Protein AF-A0A3D9C8T3-F1 (afdb_monomer_lite)

Radius of gyration: 14.54 Å; chains: 1; bounding box: 35×24×40 Å

Organism: NCBI:txid2258962

pLDDT: mean 85.08, std 8.35, range [42.75, 93.88]

Foldseek 3Di:
DPPQDLVVVLVVVLVVLVVVVVVCVVVVPDDDPLRVLCCNLCVSLVVLVVVLVVDDDDPNSVNSVVVSVVSNVVSVVSSVVVVVD

Structure (mmCIF, N/CA/C/O backbone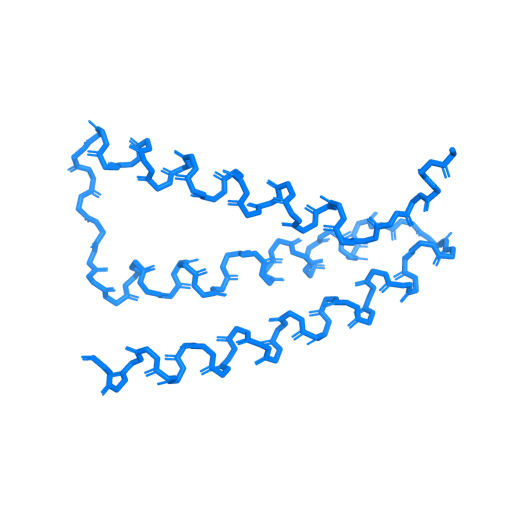):
data_AF-A0A3D9C8T3-F1
#
_entry.id   AF-A0A3D9C8T3-F1
#
loop_
_at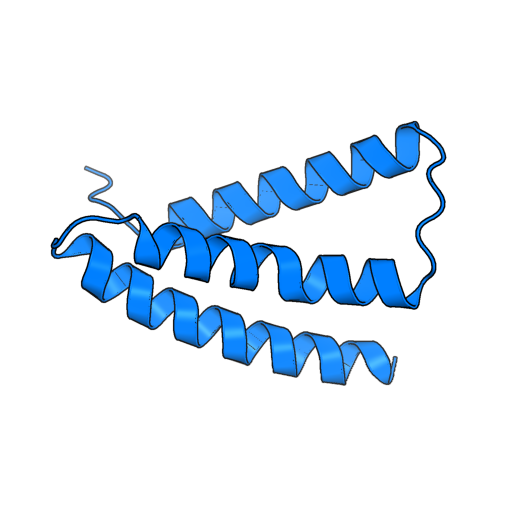om_site.group_PDB
_atom_site.id
_atom_site.type_symbol
_atom_site.label_atom_id
_atom_site.label_alt_id
_atom_site.label_comp_id
_atom_site.label_asym_id
_atom_site.label_entity_id
_atom_site.label_seq_id
_atom_site.pdbx_PDB_ins_code
_atom_site.Cartn_x
_atom_site.Cartn_y
_atom_site.Cartn_z
_atom_site.occupancy
_atom_site.B_iso_or_equiv
_atom_site.auth_seq_id
_atom_site.auth_comp_id
_atom_site.auth_asym_id
_atom_site.auth_atom_id
_atom_site.pdbx_PDB_model_num
ATOM 1 N N . MET A 1 1 ? -6.388 18.027 19.322 1.00 42.75 1 MET A N 1
ATOM 2 C CA . MET A 1 1 ? -6.577 16.600 19.673 1.00 42.75 1 MET A CA 1
ATOM 3 C C . MET A 1 1 ? -6.812 15.812 18.380 1.00 42.75 1 MET A C 1
ATOM 5 O O . MET A 1 1 ? -7.954 15.642 17.972 1.00 42.75 1 MET A O 1
ATOM 9 N N . MET A 1 2 ? -5.749 15.413 17.666 1.00 58.50 2 MET A N 1
ATOM 10 C CA . MET A 1 2 ? -5.865 14.569 16.460 1.00 58.50 2 MET A CA 1
ATOM 11 C C . MET A 1 2 ? -6.233 13.149 16.893 1.00 58.50 2 MET A C 1
ATOM 13 O O . MET A 1 2 ? -5.384 12.301 17.141 1.00 58.50 2 MET A O 1
ATOM 17 N N . LYS A 1 3 ? -7.531 12.927 17.081 1.00 56.56 3 LYS A N 1
ATOM 18 C CA . LYS A 1 3 ? -8.103 11.660 17.525 1.00 56.56 3 LYS A CA 1
ATOM 19 C C . LYS A 1 3 ? -8.085 10.677 16.351 1.00 56.56 3 LYS A C 1
ATOM 21 O O . LYS A 1 3 ? -8.886 10.833 15.438 1.00 56.56 3 LYS A O 1
ATOM 26 N N . ASN A 1 4 ? -7.161 9.714 16.385 1.00 69.50 4 ASN A N 1
ATOM 27 C CA . ASN A 1 4 ? -7.096 8.479 15.588 1.00 69.50 4 ASN A CA 1
ATOM 28 C C . ASN A 1 4 ? -7.784 8.573 14.209 1.00 69.50 4 ASN A C 1
ATOM 30 O O . ASN A 1 4 ? -8.896 8.069 14.034 1.00 69.50 4 ASN A O 1
ATOM 34 N N . ASN A 1 5 ? -7.141 9.242 13.244 1.00 76.88 5 ASN A N 1
ATOM 35 C CA . ASN A 1 5 ? -7.679 9.407 11.893 1.00 76.88 5 ASN A CA 1
ATOM 36 C C . ASN A 1 5 ? -6.976 8.444 10.916 1.00 76.88 5 ASN A C 1
ATOM 38 O O . ASN A 1 5 ? -5.761 8.564 10.748 1.00 76.88 5 ASN A O 1
ATOM 42 N N . PRO A 1 6 ? -7.706 7.524 10.255 1.00 78.38 6 PRO A N 1
ATOM 43 C CA . PRO A 1 6 ? -7.122 6.565 9.313 1.00 78.38 6 PRO A CA 1
ATOM 44 C C . PRO A 1 6 ? -6.409 7.236 8.128 1.00 78.38 6 PRO A C 1
ATOM 46 O O . PRO A 1 6 ? -5.470 6.666 7.576 1.00 78.38 6 PRO A O 1
ATOM 49 N N . PHE A 1 7 ? -6.798 8.468 7.780 1.00 81.81 7 PHE A N 1
ATOM 50 C CA . PHE A 1 7 ? -6.159 9.247 6.723 1.00 81.81 7 PHE A CA 1
ATOM 51 C C . PHE A 1 7 ? -4.687 9.546 7.026 1.00 81.81 7 PHE A C 1
ATOM 53 O O . PHE A 1 7 ? -3.848 9.453 6.138 1.00 81.81 7 PHE A O 1
ATOM 60 N N . LEU A 1 8 ? -4.353 9.853 8.286 1.00 85.50 8 LEU A N 1
ATOM 61 C CA . LEU A 1 8 ? -2.974 10.154 8.678 1.00 85.50 8 LEU A CA 1
ATOM 62 C C . LEU A 1 8 ? -2.068 8.931 8.499 1.00 85.50 8 LEU A C 1
ATOM 64 O O . LEU A 1 8 ? -0.943 9.062 8.028 1.00 85.50 8 LEU A O 1
ATOM 68 N N . THR A 1 9 ? -2.570 7.741 8.842 1.00 85.62 9 THR A N 1
ATOM 69 C CA . THR A 1 9 ? -1.839 6.484 8.651 1.00 85.62 9 THR A CA 1
ATOM 70 C C . THR A 1 9 ? -1.546 6.242 7.180 1.00 85.62 9 THR A C 1
ATOM 72 O O . THR A 1 9 ? -0.411 5.939 6.831 1.00 85.62 9 THR A O 1
ATOM 75 N N . VAL A 1 10 ? -2.533 6.424 6.304 1.00 84.12 10 VAL A N 1
ATOM 76 C CA . VAL A 1 10 ? -2.324 6.218 4.866 1.00 84.12 10 VAL A CA 1
ATOM 77 C C . VAL A 1 10 ? -1.440 7.295 4.247 1.00 84.12 10 VAL A C 1
ATOM 79 O O . VAL A 1 10 ? -0.585 6.971 3.428 1.00 84.12 10 VAL A O 1
ATOM 82 N N . PHE A 1 11 ? -1.568 8.547 4.680 1.00 87.62 11 PHE A N 1
ATOM 83 C CA . PHE A 1 11 ? -0.662 9.617 4.270 1.00 87.62 11 PHE A CA 1
ATOM 84 C C . PHE A 1 11 ? 0.796 9.281 4.614 1.00 87.62 11 PHE A C 1
ATOM 86 O O . PHE A 1 11 ? 1.687 9.423 3.776 1.00 87.62 11 PHE A O 1
ATOM 93 N N . LEU A 1 12 ? 1.035 8.760 5.820 1.00 88.62 12 LEU A N 1
ATOM 94 C CA . LEU A 1 12 ? 2.362 8.319 6.238 1.00 88.62 12 LEU A CA 1
ATOM 95 C C . LEU A 1 12 ? 2.868 7.144 5.385 1.00 88.62 12 LEU A C 1
ATOM 97 O O . LEU A 1 12 ? 4.022 7.155 4.963 1.00 88.62 12 LEU A O 1
ATOM 101 N N . LEU A 1 13 ? 2.008 6.161 5.087 1.00 89.38 13 LEU A N 1
ATOM 102 C CA . LEU A 1 13 ? 2.349 5.035 4.207 1.00 89.38 13 LEU A CA 1
ATOM 103 C C . LEU A 1 13 ? 2.734 5.503 2.799 1.00 89.38 13 LEU A C 1
ATOM 105 O O . LEU A 1 13 ? 3.686 4.976 2.227 1.00 89.38 13 LEU A O 1
ATOM 109 N N . PHE A 1 14 ? 2.051 6.518 2.269 1.00 88.44 14 PHE A N 1
ATOM 110 C CA . PHE A 1 14 ? 2.395 7.117 0.981 1.00 88.44 14 PHE A CA 1
ATOM 111 C C . PHE A 1 14 ? 3.773 7.782 1.014 1.00 88.44 14 PHE A C 1
ATOM 113 O O . PHE A 1 14 ? 4.594 7.553 0.128 1.00 88.44 14 PHE A O 1
ATOM 120 N N . GLY A 1 15 ? 4.071 8.534 2.078 1.00 89.75 15 GLY A N 1
ATOM 121 C CA . G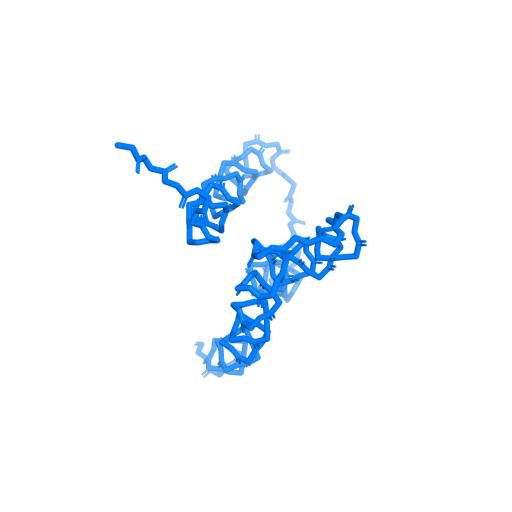LY A 1 15 ? 5.398 9.118 2.282 1.00 89.75 15 GLY A CA 1
ATOM 122 C C . GLY A 1 15 ? 6.509 8.063 2.331 1.00 89.75 15 GLY A C 1
ATOM 123 O O . GLY A 1 15 ? 7.532 8.211 1.665 1.00 89.75 15 GLY A O 1
ATOM 124 N N . ILE A 1 16 ? 6.288 6.965 3.060 1.00 90.56 16 ILE A N 1
ATOM 125 C CA . ILE A 1 16 ? 7.237 5.844 3.135 1.00 90.56 16 ILE A CA 1
ATOM 126 C C . ILE A 1 16 ? 7.423 5.191 1.761 1.00 90.56 16 ILE A C 1
ATOM 128 O O . ILE A 1 16 ? 8.554 4.902 1.380 1.00 90.56 16 ILE A O 1
ATOM 132 N N . GLN A 1 17 ? 6.346 4.989 0.996 1.00 89.50 17 GLN A N 1
ATOM 133 C CA . GLN A 1 17 ? 6.431 4.392 -0.338 1.00 89.50 17 GLN A CA 1
ATOM 134 C C . GLN A 1 17 ? 7.261 5.254 -1.298 1.00 89.50 17 GLN A C 1
ATOM 136 O O . GLN A 1 17 ? 8.112 4.723 -2.008 1.00 89.50 17 GLN A O 1
ATOM 141 N N . VAL A 1 18 ? 7.066 6.576 -1.289 1.00 89.12 18 VAL A N 1
ATOM 142 C CA . VAL A 1 18 ? 7.856 7.509 -2.113 1.00 89.12 18 VAL A CA 1
ATOM 143 C C . VAL A 1 18 ? 9.337 7.464 -1.731 1.00 89.12 18 VAL A C 1
ATOM 145 O O . VAL A 1 18 ? 10.194 7.389 -2.613 1.00 89.12 18 VAL A O 1
ATOM 148 N N . LEU A 1 19 ? 9.647 7.471 -0.430 1.00 90.38 19 LEU A N 1
ATOM 149 C CA . LEU A 1 19 ? 11.026 7.355 0.055 1.00 90.38 19 LEU A CA 1
ATOM 150 C C . LEU A 1 19 ? 11.663 6.025 -0.354 1.00 90.38 19 LEU A C 1
ATOM 152 O O . LEU A 1 19 ? 12.813 6.010 -0.785 1.00 90.38 19 LEU A O 1
ATOM 156 N N . LEU A 1 20 ? 10.917 4.923 -0.265 1.00 88.94 20 LEU A N 1
ATOM 157 C CA . LEU A 1 20 ? 11.391 3.604 -0.671 1.00 88.94 20 LEU A CA 1
ATOM 158 C C . LEU A 1 20 ? 11.677 3.545 -2.174 1.00 88.94 20 LEU A C 1
ATOM 160 O O . LEU A 1 20 ? 12.719 3.032 -2.562 1.00 88.94 20 LEU A O 1
ATOM 164 N N . ILE A 1 21 ? 10.807 4.114 -3.013 1.00 87.75 21 ILE A N 1
ATOM 165 C CA . ILE A 1 21 ? 11.046 4.205 -4.461 1.00 87.75 21 ILE A CA 1
ATOM 166 C C . ILE A 1 21 ? 12.333 4.987 -4.739 1.00 87.75 21 ILE A C 1
ATOM 168 O O . ILE A 1 21 ? 13.172 4.519 -5.498 1.00 87.75 21 ILE A O 1
ATOM 172 N N . LYS A 1 22 ? 12.527 6.139 -4.084 1.00 88.06 22 LYS A N 1
ATOM 173 C CA . LYS A 1 22 ? 13.759 6.933 -4.221 1.00 88.06 22 LYS A CA 1
ATOM 174 C C . LYS A 1 22 ? 15.005 6.193 -3.750 1.00 88.06 22 LYS A C 1
ATOM 176 O O . LYS A 1 22 ? 16.073 6.369 -4.321 1.00 88.06 22 LYS A O 1
ATOM 181 N N . TYR A 1 23 ? 14.872 5.381 -2.711 1.00 87.62 23 TYR A N 1
ATOM 182 C CA . TYR A 1 23 ? 15.971 4.573 -2.210 1.00 87.62 23 TYR A CA 1
ATOM 183 C C . TYR A 1 23 ? 16.328 3.421 -3.159 1.00 87.62 23 TYR A C 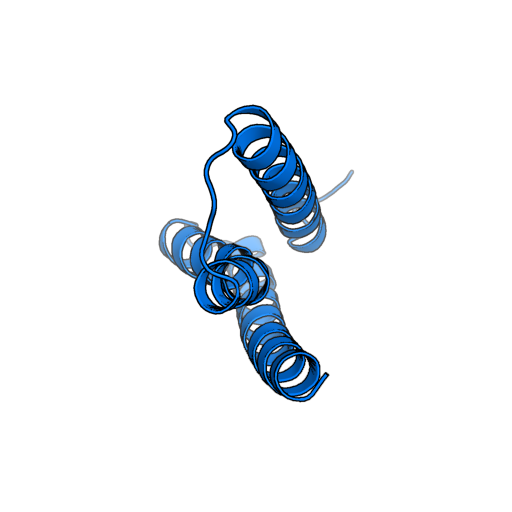1
ATOM 185 O O . TYR A 1 23 ? 17.505 3.167 -3.385 1.00 87.62 23 TYR A O 1
ATOM 193 N N . LEU A 1 24 ? 15.334 2.747 -3.744 1.00 86.31 24 LEU A N 1
ATOM 194 C CA . LEU A 1 24 ? 15.561 1.693 -4.740 1.00 86.31 24 LEU A CA 1
ATOM 195 C C . LEU A 1 24 ? 16.197 2.245 -6.021 1.00 86.31 24 LEU A C 1
ATOM 197 O O . LEU A 1 24 ? 17.115 1.627 -6.549 1.00 86.31 24 LEU A O 1
ATOM 201 N N . ASP A 1 25 ? 15.756 3.427 -6.452 1.00 85.19 25 ASP A N 1
ATOM 202 C CA . ASP A 1 25 ? 16.344 4.191 -7.560 1.00 85.19 25 ASP A CA 1
ATOM 203 C C . ASP A 1 25 ? 17.818 4.536 -7.275 1.00 85.19 25 ASP A C 1
ATOM 205 O O . ASP A 1 25 ? 18.688 4.336 -8.112 1.00 85.19 25 ASP A O 1
ATOM 209 N N . TYR A 1 26 ? 18.138 4.950 -6.042 1.00 87.25 26 TYR A N 1
ATOM 210 C CA . TYR A 1 26 ? 19.524 5.184 -5.614 1.00 87.25 26 TYR A CA 1
ATOM 211 C C . TYR A 1 26 ? 20.399 3.918 -5.634 1.00 87.25 26 TYR A C 1
ATOM 213 O O . TYR A 1 26 ? 21.602 4.009 -5.872 1.00 87.25 26 TYR A O 1
ATOM 221 N N . LEU A 1 27 ? 19.817 2.747 -5.364 1.00 87.81 27 LEU A N 1
ATOM 222 C CA . LEU A 1 27 ? 20.518 1.461 -5.403 1.00 87.81 27 LEU A CA 1
ATOM 223 C C . LEU A 1 27 ? 20.645 0.875 -6.817 1.00 87.81 27 LEU A C 1
ATOM 225 O O . LEU A 1 27 ? 21.183 -0.224 -6.949 1.00 87.81 27 LEU A O 1
ATOM 229 N N . ASP A 1 28 ? 20.153 1.577 -7.841 1.00 81.62 28 ASP A N 1
ATOM 230 C CA . ASP A 1 28 ? 20.136 1.127 -9.239 1.00 81.62 28 ASP A CA 1
ATOM 231 C C . ASP A 1 28 ? 19.445 -0.243 -9.409 1.00 81.62 28 ASP A C 1
ATOM 233 O O . ASP A 1 28 ? 19.786 -1.073 -10.254 1.00 81.62 28 ASP A O 1
ATOM 237 N N . LEU A 1 29 ? 18.460 -0.515 -8.543 1.00 77.75 29 LEU A N 1
ATOM 238 C CA . LEU A 1 29 ? 17.638 -1.715 -8.617 1.00 77.75 29 LEU A CA 1
ATOM 239 C C . LEU A 1 29 ? 16.544 -1.497 -9.660 1.00 77.75 29 LEU A C 1
ATOM 241 O O . LEU A 1 29 ? 15.461 -0.995 -9.351 1.00 77.75 29 LEU A O 1
ATOM 245 N N . GLU A 1 30 ? 16.817 -1.911 -10.896 1.00 70.44 30 GLU A N 1
ATOM 246 C CA . GLU A 1 30 ? 15.831 -1.885 -11.972 1.00 70.44 30 GLU A CA 1
ATOM 247 C C . GLU A 1 30 ? 14.654 -2.822 -11.655 1.00 70.44 30 GLU A C 1
ATOM 249 O O . GLU A 1 30 ? 14.715 -4.047 -11.795 1.00 70.44 30 GLU A O 1
ATOM 254 N N . MET A 1 31 ? 13.533 -2.239 -11.232 1.00 72.69 31 MET A N 1
ATOM 255 C CA . MET A 1 31 ? 12.251 -2.934 -11.249 1.00 72.69 31 MET A CA 1
ATOM 256 C C . MET A 1 31 ? 11.682 -2.892 -12.663 1.00 72.69 31 MET A C 1
ATOM 258 O O . MET A 1 31 ? 11.492 -1.821 -13.235 1.00 72.69 31 MET A O 1
ATOM 262 N N . GLY A 1 32 ? 11.326 -4.062 -13.201 1.00 80.12 32 GLY A N 1
ATOM 263 C CA . GLY A 1 32 ? 10.585 -4.136 -14.457 1.00 80.12 32 GLY A CA 1
ATOM 264 C C . GLY A 1 32 ? 9.330 -3.256 -14.409 1.00 80.12 32 GLY A C 1
ATOM 265 O O . GLY A 1 32 ? 8.630 -3.213 -13.396 1.00 80.12 32 GLY A O 1
ATOM 266 N N . GLN A 1 33 ? 9.028 -2.570 -15.510 1.00 79.06 33 GLN A N 1
ATOM 267 C CA . GLN A 1 33 ? 7.994 -1.527 -15.588 1.00 79.06 33 GLN A CA 1
ATOM 268 C C . GLN A 1 33 ? 6.623 -1.973 -15.035 1.00 79.06 33 GLN A C 1
ATOM 270 O O . GLN A 1 33 ? 5.970 -1.235 -14.299 1.00 79.06 33 GLN A O 1
ATOM 275 N N . GLY A 1 34 ? 6.219 -3.220 -15.310 1.00 80.75 34 GLY A N 1
ATOM 276 C CA . GLY A 1 34 ? 4.981 -3.798 -14.774 1.00 80.75 34 GLY A CA 1
ATOM 277 C C . GLY A 1 34 ? 5.015 -4.050 -13.260 1.00 80.75 34 GLY A C 1
ATOM 278 O O . GLY A 1 34 ? 4.018 -3.815 -12.576 1.00 80.75 34 GLY A O 1
ATOM 279 N N . LEU A 1 35 ? 6.162 -4.473 -12.714 1.00 83.06 35 LEU A N 1
ATOM 280 C CA . LEU A 1 35 ? 6.355 -4.646 -11.268 1.00 83.06 35 LEU A CA 1
ATOM 281 C C . LEU A 1 35 ? 6.351 -3.301 -10.548 1.00 83.06 35 LEU A C 1
ATOM 283 O O . LEU A 1 35 ? 5.738 -3.190 -9.489 1.00 83.06 35 LEU A O 1
ATOM 287 N N . TYR A 1 36 ? 6.972 -2.279 -11.138 1.00 85.38 36 TYR A N 1
ATOM 288 C CA . TYR A 1 36 ? 6.941 -0.920 -10.608 1.00 85.38 36 TYR A CA 1
ATOM 289 C C . TYR A 1 36 ? 5.503 -0.393 -10.513 1.00 85.38 36 TYR A C 1
ATOM 291 O O . TYR A 1 36 ? 5.072 0.064 -9.454 1.00 85.38 36 TYR A O 1
ATOM 299 N N . LEU A 1 37 ? 4.722 -0.529 -11.587 1.00 85.56 37 LEU A N 1
ATOM 300 C CA . LEU A 1 37 ? 3.341 -0.047 -11.638 1.00 85.56 37 LEU A CA 1
ATOM 301 C C . LEU A 1 37 ? 2.434 -0.797 -10.648 1.00 85.56 37 LEU A C 1
ATOM 303 O O . LEU A 1 37 ? 1.658 -0.174 -9.916 1.00 85.56 37 LEU A O 1
ATOM 307 N N . ALA A 1 38 ? 2.583 -2.122 -10.551 1.00 86.62 38 ALA A N 1
ATOM 308 C CA . ALA A 1 38 ? 1.885 -2.928 -9.552 1.00 86.62 38 ALA A CA 1
ATOM 309 C C . ALA A 1 38 ? 2.291 -2.544 -8.118 1.00 86.62 38 ALA A C 1
ATOM 311 O O . ALA A 1 38 ? 1.430 -2.422 -7.244 1.00 86.62 38 ALA A O 1
ATOM 312 N N . PHE A 1 39 ? 3.581 -2.307 -7.874 1.00 87.62 39 PHE A N 1
ATOM 313 C CA . PHE A 1 39 ? 4.089 -1.889 -6.571 1.00 87.62 39 PHE A CA 1
ATOM 314 C C . PHE A 1 39 ? 3.512 -0.534 -6.155 1.00 87.62 39 PHE A C 1
ATOM 316 O O . PHE A 1 39 ? 3.005 -0.404 -5.040 1.00 87.62 39 PHE A O 1
ATOM 323 N N . VAL A 1 40 ? 3.520 0.454 -7.054 1.00 86.94 40 VAL A N 1
ATOM 324 C CA . VAL A 1 40 ? 2.942 1.783 -6.814 1.00 86.94 40 VAL A CA 1
ATOM 325 C C . VAL A 1 40 ? 1.456 1.674 -6.467 1.00 86.94 40 VAL A C 1
ATOM 327 O O . VAL A 1 40 ? 1.027 2.232 -5.456 1.00 86.94 40 VAL A O 1
ATOM 330 N N . CYS A 1 41 ? 0.686 0.903 -7.238 1.00 89.44 41 CYS A N 1
ATOM 331 C CA . CYS A 1 41 ? -0.763 0.819 -7.058 1.00 89.44 41 CYS A CA 1
ATOM 332 C C . CYS A 1 41 ? -1.176 -0.009 -5.830 1.00 89.44 41 CYS A C 1
ATOM 334 O O . CYS A 1 41 ? -2.092 0.387 -5.111 1.00 89.44 41 CYS A O 1
ATOM 336 N N . PHE A 1 42 ? -0.522 -1.145 -5.564 1.00 92.44 42 PHE A N 1
ATOM 337 C CA . PHE A 1 42 ? -1.032 -2.147 -4.618 1.00 92.44 42 PHE A CA 1
ATOM 338 C C . PHE A 1 42 ? -0.282 -2.244 -3.285 1.00 92.44 42 PHE A C 1
ATOM 340 O O . PHE A 1 42 ? -0.816 -2.851 -2.352 1.00 92.44 42 PHE A O 1
ATOM 347 N N . CYS A 1 43 ? 0.894 -1.627 -3.125 1.00 91.31 43 CYS A N 1
ATOM 348 C CA . CYS A 1 43 ? 1.655 -1.717 -1.871 1.00 91.31 43 CYS A CA 1
ATOM 349 C C . CYS A 1 43 ? 0.881 -1.128 -0.673 1.00 91.31 43 CYS A C 1
ATOM 351 O O . CYS A 1 43 ? 0.659 -1.816 0.325 1.00 91.31 43 CYS A O 1
ATOM 353 N N . ILE A 1 44 ? 0.369 0.102 -0.789 1.00 90.81 44 ILE A N 1
ATOM 354 C CA . ILE A 1 44 ? -0.402 0.749 0.289 1.00 90.81 44 ILE A CA 1
ATOM 355 C C . ILE A 1 44 ? -1.715 0.011 0.604 1.00 90.81 44 ILE A C 1
ATOM 357 O O . ILE A 1 44 ? -1.973 -0.221 1.791 1.00 90.81 44 ILE A O 1
ATOM 361 N N . PRO A 1 45 ? -2.553 -0.379 -0.381 1.00 91.69 45 PRO A N 1
ATOM 362 C CA . PRO A 1 45 ? -3.733 -1.201 -0.118 1.00 91.69 45 PRO A CA 1
ATOM 363 C C . PRO A 1 45 ? -3.399 -2.497 0.624 1.00 91.69 45 PRO A C 1
ATOM 365 O O . PRO A 1 45 ? -4.065 -2.827 1.604 1.00 91.69 45 PRO A O 1
ATOM 368 N N . THR A 1 46 ? -2.333 -3.190 0.215 1.00 92.25 46 THR A N 1
ATOM 369 C CA . THR A 1 46 ? -1.897 -4.446 0.842 1.00 92.25 46 THR A CA 1
ATOM 370 C C . THR A 1 46 ? -1.493 -4.227 2.298 1.00 92.25 46 THR A C 1
ATOM 372 O O . THR A 1 46 ? -1.999 -4.910 3.190 1.00 92.25 46 THR A O 1
ATOM 375 N N . ILE A 1 47 ? -0.655 -3.222 2.571 1.00 90.81 47 ILE A N 1
ATOM 376 C CA . ILE A 1 47 ? -0.251 -2.876 3.942 1.00 90.81 47 ILE A CA 1
ATOM 377 C C . ILE A 1 47 ? -1.469 -2.465 4.779 1.00 90.81 47 ILE A C 1
ATOM 379 O O . ILE A 1 47 ? -1.578 -2.851 5.941 1.00 90.81 47 ILE A O 1
ATOM 383 N N . SER A 1 48 ? -2.421 -1.737 4.194 1.00 90.12 48 SER A N 1
ATOM 384 C CA . SER A 1 48 ? -3.651 -1.325 4.881 1.00 90.12 48 SER A CA 1
ATOM 385 C C . SER A 1 48 ? -4.519 -2.527 5.275 1.00 90.12 48 SER A C 1
ATOM 387 O O . SER A 1 48 ? -5.027 -2.571 6.395 1.00 90.12 48 SER A O 1
ATOM 389 N N . ILE A 1 49 ? -4.637 -3.546 4.416 1.00 90.94 49 ILE A N 1
ATOM 390 C CA . ILE A 1 49 ? -5.334 -4.803 4.743 1.00 90.94 49 ILE A CA 1
ATOM 391 C C . ILE A 1 49 ? -4.641 -5.521 5.908 1.00 90.94 49 ILE A C 1
ATOM 393 O O . ILE A 1 49 ? -5.314 -5.924 6.862 1.00 90.94 49 ILE A O 1
ATOM 397 N N . ILE A 1 50 ? -3.311 -5.635 5.856 1.00 90.31 50 ILE A N 1
ATOM 398 C CA . ILE A 1 50 ? -2.506 -6.263 6.913 1.00 90.31 50 ILE A CA 1
ATOM 399 C C . ILE A 1 50 ? -2.706 -5.516 8.238 1.00 90.31 50 ILE A C 1
ATOM 401 O O . ILE A 1 50 ? -3.083 -6.120 9.242 1.00 90.31 50 ILE A O 1
ATOM 405 N N . LEU A 1 51 ? -2.553 -4.190 8.247 1.00 87.69 51 LEU A N 1
ATOM 406 C CA . LEU A 1 51 ? -2.760 -3.364 9.440 1.00 87.69 51 LEU A CA 1
ATOM 407 C C . LEU A 1 51 ? -4.181 -3.501 9.995 1.00 87.69 51 LEU A C 1
ATOM 409 O O . LEU A 1 51 ? -4.361 -3.575 11.210 1.00 87.69 51 LEU A O 1
ATOM 413 N N . ASN A 1 52 ? -5.195 -3.584 9.133 1.00 87.75 52 ASN A N 1
ATOM 414 C CA . ASN A 1 52 ? -6.580 -3.761 9.561 1.00 87.75 52 ASN A CA 1
ATOM 415 C C . ASN A 1 52 ? -6.800 -5.113 10.268 1.00 87.75 52 ASN A C 1
ATOM 417 O O . ASN A 1 52 ? -7.620 -5.190 11.187 1.00 87.75 52 ASN A O 1
ATOM 421 N N . TRP A 1 53 ? -6.054 -6.155 9.882 1.00 86.50 53 TRP A N 1
ATOM 422 C CA . TRP A 1 53 ? -6.064 -7.453 10.563 1.00 86.50 53 TRP A CA 1
ATOM 423 C C . TRP A 1 53 ? -5.451 -7.364 11.966 1.00 86.50 53 TRP A C 1
ATOM 425 O O . TRP A 1 53 ? -6.047 -7.851 12.926 1.00 86.50 53 TRP A O 1
ATOM 435 N N . PHE A 1 54 ? -4.296 -6.705 12.100 1.00 85.50 54 PHE A N 1
ATOM 436 C CA . PHE A 1 54 ? -3.577 -6.574 13.377 1.00 85.50 54 PHE A CA 1
ATOM 437 C C . PHE A 1 54 ? -4.178 -5.534 14.332 1.00 85.50 54 PHE A C 1
ATOM 439 O O . PHE A 1 54 ? -3.911 -5.561 15.533 1.00 85.50 54 PHE A O 1
ATOM 446 N N . THR A 1 55 ? -5.008 -4.619 13.833 1.00 81.19 55 THR A N 1
ATOM 447 C CA . THR A 1 55 ? -5.649 -3.606 14.675 1.00 81.19 55 THR A CA 1
ATOM 448 C C . THR A 1 55 ? -6.722 -4.258 15.559 1.00 81.19 55 THR A C 1
ATOM 450 O O . THR A 1 55 ? -7.683 -4.860 15.067 1.00 81.19 55 THR A O 1
ATOM 453 N N . GLY A 1 56 ? -6.576 -4.125 16.881 1.00 78.06 56 GLY A N 1
ATOM 454 C CA . GLY A 1 56 ? -7.552 -4.600 17.868 1.00 78.06 56 GLY A CA 1
ATOM 455 C C . GLY A 1 56 ? -8.936 -3.949 17.724 1.00 78.06 56 GLY A C 1
ATOM 456 O O . GLY A 1 56 ? -9.090 -2.889 17.107 1.00 78.06 56 GLY A O 1
ATOM 457 N N . GLU A 1 57 ? -9.961 -4.594 18.288 1.00 74.31 57 GLU A N 1
ATOM 458 C CA . GLU A 1 57 ? -11.353 -4.114 18.307 1.00 74.31 57 GLU A CA 1
ATOM 459 C C . GLU A 1 57 ? -11.434 -2.696 18.900 1.00 74.31 57 GLU A C 1
ATOM 461 O O . GLU A 1 57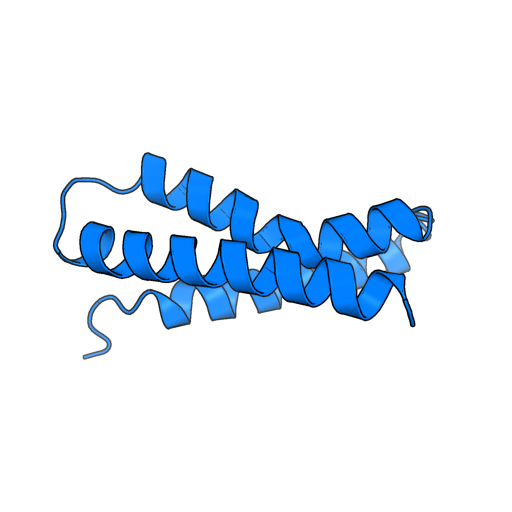 ? -11.235 -2.473 20.091 1.00 74.31 57 GLU A O 1
ATOM 466 N N . SER A 1 58 ? -11.682 -1.699 18.048 1.00 77.25 58 SER A N 1
ATOM 467 C CA . SER A 1 58 ? -11.791 -0.299 18.457 1.00 77.25 58 SER A CA 1
ATOM 468 C C . SER A 1 58 ? -12.622 0.502 17.457 1.00 77.25 58 SER A C 1
ATOM 470 O O . SER A 1 58 ? -12.767 0.135 16.288 1.00 77.25 58 SER A O 1
ATOM 472 N N . ARG A 1 59 ? -13.120 1.672 17.880 1.00 77.69 59 ARG A N 1
ATOM 473 C CA . ARG A 1 59 ? -13.790 2.628 16.977 1.00 77.69 59 ARG A CA 1
ATOM 474 C C . ARG A 1 59 ? -12.891 3.042 15.800 1.00 77.69 59 ARG A C 1
ATOM 476 O O . ARG A 1 59 ? -13.398 3.343 14.722 1.00 77.69 59 ARG A O 1
ATOM 483 N N . TYR A 1 60 ? -11.572 3.016 16.001 1.00 80.69 60 TYR A N 1
ATOM 484 C CA . TYR A 1 60 ? -10.580 3.256 14.958 1.00 80.69 60 TYR A CA 1
ATOM 485 C C . TYR A 1 60 ? -10.577 2.144 13.901 1.00 80.69 60 TYR A C 1
ATOM 487 O O . TYR A 1 60 ? -10.651 2.459 12.716 1.00 80.69 60 TYR A O 1
ATOM 495 N N . LYS A 1 61 ? -10.616 0.865 14.309 1.00 83.88 61 LYS A N 1
ATOM 496 C CA . LYS A 1 61 ? -10.673 -0.290 13.393 1.00 83.88 61 LYS A CA 1
ATOM 497 C C . LYS A 1 61 ? -11.840 -0.194 12.414 1.00 83.88 61 LYS A C 1
ATOM 499 O O . LYS A 1 61 ? -11.662 -0.416 11.223 1.00 83.88 61 LYS A O 1
ATOM 504 N N . LYS A 1 62 ? -13.030 0.191 12.890 1.00 83.88 62 LYS A N 1
ATOM 505 C CA . LYS A 1 62 ? -14.207 0.342 12.018 1.00 83.88 62 LYS A CA 1
ATOM 506 C C . LYS A 1 62 ? -13.977 1.406 10.939 1.00 83.88 62 LYS A C 1
ATOM 508 O O . LYS A 1 62 ? -14.234 1.141 9.771 1.00 83.88 62 LYS A O 1
ATOM 513 N N . SER A 1 63 ? -13.463 2.576 11.320 1.00 85.50 63 SER A N 1
ATOM 514 C CA . SER A 1 63 ? -13.158 3.663 10.377 1.00 85.50 63 SER A CA 1
ATOM 515 C C . SER A 1 63 ? -12.056 3.267 9.385 1.00 85.50 63 SER A C 1
ATOM 517 O O . SER A 1 63 ? -12.205 3.432 8.175 1.00 85.50 63 SER A O 1
ATOM 519 N N . PHE A 1 64 ? -10.982 2.659 9.893 1.00 88.06 64 PHE A N 1
ATOM 520 C CA . PHE A 1 64 ? -9.850 2.197 9.096 1.00 88.06 64 PHE A CA 1
ATOM 521 C C . PHE A 1 64 ? -10.242 1.091 8.108 1.00 88.06 64 PHE A C 1
ATOM 523 O O . PHE A 1 64 ? -9.778 1.099 6.971 1.00 88.06 64 PHE A O 1
ATOM 530 N N . ARG A 1 65 ? -11.163 0.194 8.478 1.00 88.75 65 ARG A N 1
ATOM 531 C CA . ARG A 1 65 ? -11.688 -0.849 7.586 1.00 88.75 65 ARG A CA 1
ATOM 532 C C . ARG A 1 65 ? -12.406 -0.270 6.368 1.00 88.75 65 ARG A C 1
ATOM 534 O O . ARG A 1 65 ? -12.122 -0.692 5.252 1.00 88.75 65 ARG A O 1
ATOM 541 N N . TYR A 1 66 ? -13.313 0.692 6.558 1.00 87.69 66 TYR A N 1
ATOM 542 C CA . TYR A 1 66 ? -13.993 1.346 5.428 1.00 87.69 66 TYR A CA 1
ATOM 543 C C . TYR A 1 66 ? -13.004 2.094 4.535 1.00 87.69 66 TYR A C 1
ATOM 545 O O . TYR A 1 66 ? -13.086 2.001 3.312 1.00 87.69 66 TYR A O 1
ATOM 553 N N . PHE A 1 67 ? -12.032 2.773 5.143 1.00 87.81 67 PHE A N 1
ATOM 554 C CA . PHE A 1 67 ? -10.977 3.453 4.402 1.00 87.81 67 PHE A CA 1
ATOM 555 C C . PHE A 1 67 ? -10.105 2.471 3.603 1.00 87.81 67 PHE A C 1
ATOM 557 O O . PHE A 1 67 ? -9.781 2.724 2.449 1.00 87.81 67 PHE A O 1
ATOM 564 N N . THR A 1 68 ? -9.791 1.308 4.177 1.00 89.62 68 THR A N 1
ATOM 565 C CA . THR A 1 68 ? -9.048 0.238 3.495 1.00 89.62 68 THR A CA 1
ATOM 566 C C . THR A 1 68 ? -9.804 -0.258 2.264 1.00 89.62 68 THR A C 1
ATOM 568 O O . THR A 1 68 ? -9.210 -0.376 1.197 1.00 89.62 68 THR A O 1
ATOM 571 N N . PHE A 1 69 ? -11.119 -0.482 2.365 1.00 90.75 69 PHE A N 1
ATOM 572 C CA . PHE A 1 69 ? -11.934 -0.851 1.200 1.00 90.75 69 PHE A CA 1
ATOM 573 C C . PHE A 1 69 ? -11.912 0.220 0.109 1.00 90.75 69 PHE A C 1
ATOM 575 O O . PHE A 1 69 ? -11.740 -0.108 -1.063 1.00 90.75 69 PHE A O 1
ATOM 582 N N . PHE A 1 70 ? -12.038 1.491 0.492 1.00 91.06 70 PHE A N 1
ATOM 583 C CA . PHE A 1 70 ? -11.925 2.604 -0.447 1.00 91.06 70 PHE A CA 1
ATOM 584 C C . PHE A 1 70 ? -10.570 2.600 -1.172 1.00 91.06 70 PHE A C 1
ATOM 586 O O . PHE A 1 70 ? -10.533 2.698 -2.396 1.00 91.06 70 PHE A O 1
ATOM 593 N N . MET A 1 71 ? -9.469 2.406 -0.440 1.00 90.62 71 MET A N 1
ATOM 594 C CA . MET A 1 71 ? -8.116 2.349 -1.008 1.00 90.62 71 MET A CA 1
ATOM 595 C C . MET A 1 71 ? -7.930 1.188 -1.987 1.00 90.62 71 MET A C 1
ATOM 597 O O . MET A 1 71 ? -7.304 1.369 -3.028 1.00 90.62 71 MET A O 1
ATOM 601 N N . VAL A 1 72 ? -8.492 0.012 -1.695 1.00 93.00 72 VAL A N 1
ATOM 602 C CA . VAL A 1 72 ? -8.446 -1.138 -2.614 1.00 93.00 72 VAL A CA 1
ATOM 603 C C . VAL A 1 72 ? -9.160 -0.805 -3.925 1.00 93.00 72 VAL A C 1
ATOM 605 O O . VAL A 1 72 ? -8.593 -1.001 -4.998 1.00 93.00 72 VAL A O 1
ATOM 608 N N . ILE A 1 73 ? -10.361 -0.226 -3.861 1.00 93.25 73 ILE A N 1
ATOM 609 C CA . ILE A 1 73 ? -11.104 0.180 -5.064 1.00 93.25 73 ILE A CA 1
ATOM 610 C C . ILE A 1 73 ? -10.324 1.244 -5.845 1.00 93.25 73 ILE A C 1
ATOM 612 O O . ILE A 1 73 ? -10.142 1.107 -7.053 1.00 93.25 73 ILE A O 1
ATOM 616 N N . ALA A 1 74 ? -9.812 2.268 -5.158 1.00 91.88 74 ALA A N 1
ATOM 617 C CA . ALA A 1 74 ? -9.015 3.321 -5.778 1.00 91.88 74 ALA A CA 1
ATOM 618 C C . ALA A 1 74 ? -7.756 2.764 -6.463 1.00 91.88 74 ALA A C 1
ATOM 620 O O . ALA A 1 74 ? -7.449 3.172 -7.580 1.00 91.88 74 ALA A O 1
ATOM 621 N N . SER A 1 75 ? -7.068 1.793 -5.850 1.00 93.25 75 SER A N 1
ATOM 622 C CA . SER A 1 75 ? -5.894 1.155 -6.460 1.00 93.25 75 SER A CA 1
ATOM 623 C C . SER A 1 75 ? -6.215 0.343 -7.706 1.00 93.25 75 SER A C 1
ATOM 625 O O . SER A 1 75 ? -5.441 0.380 -8.656 1.00 93.25 75 SER A O 1
ATOM 627 N N . LEU A 1 76 ? -7.362 -0.345 -7.741 1.00 93.88 76 LEU A N 1
ATOM 628 C CA . LEU A 1 76 ? -7.795 -1.083 -8.926 1.00 93.88 76 LEU A CA 1
ATOM 629 C C . LEU A 1 76 ? -8.089 -0.119 -10.077 1.00 93.88 76 LEU A C 1
ATOM 631 O O . LEU A 1 76 ? -7.627 -0.339 -11.192 1.00 93.88 76 LEU A O 1
ATOM 635 N N . LEU A 1 77 ? -8.801 0.976 -9.796 1.00 93.56 77 LEU A N 1
ATOM 636 C CA . LEU A 1 77 ? -9.083 2.011 -10.791 1.00 93.56 77 LEU A CA 1
ATOM 637 C C . LEU A 1 77 ? -7.800 2.677 -11.299 1.00 93.56 77 LEU A C 1
ATOM 639 O O . LEU A 1 77 ? -7.640 2.835 -12.506 1.00 93.56 77 LEU A O 1
ATOM 643 N N . ALA A 1 78 ? -6.881 3.028 -10.396 1.00 90.75 78 ALA A N 1
ATOM 644 C CA . ALA A 1 78 ? -5.598 3.626 -10.754 1.00 90.75 78 ALA A CA 1
ATOM 645 C C . ALA A 1 78 ? -4.744 2.671 -11.595 1.00 90.75 78 ALA A C 1
ATOM 647 O O . ALA A 1 78 ? -4.207 3.083 -12.618 1.00 90.75 78 ALA A O 1
ATOM 648 N N . PHE A 1 79 ? -4.669 1.393 -11.214 1.00 92.38 79 PHE A N 1
ATOM 649 C CA . PHE A 1 79 ? -3.932 0.379 -11.963 1.00 92.38 79 PHE A CA 1
ATOM 650 C C . PHE A 1 79 ? -4.474 0.229 -13.383 1.00 92.38 79 PHE A C 1
ATOM 652 O O . PHE A 1 79 ? -3.703 0.259 -14.337 1.00 92.38 79 PHE A O 1
ATOM 659 N N . VAL A 1 80 ? -5.797 0.119 -13.529 1.00 91.75 80 VAL A N 1
ATOM 660 C CA . VAL A 1 80 ? -6.448 0.038 -14.841 1.00 91.75 80 VAL A CA 1
ATOM 661 C C . VAL A 1 80 ? -6.144 1.295 -15.655 1.00 91.75 80 VAL A C 1
ATOM 663 O O . VAL A 1 80 ? -5.657 1.174 -16.771 1.00 91.75 80 VAL A O 1
ATOM 666 N N . ALA A 1 81 ? -6.363 2.489 -15.098 1.00 90.75 81 ALA A N 1
ATOM 667 C CA . ALA A 1 81 ? -6.137 3.749 -15.805 1.00 90.75 81 ALA A CA 1
ATOM 668 C C . ALA A 1 81 ? -4.680 3.926 -16.266 1.00 90.75 81 ALA A C 1
ATOM 670 O O . ALA A 1 81 ? -4.448 4.334 -17.399 1.00 90.75 81 ALA A O 1
ATOM 671 N N . LEU A 1 82 ? -3.711 3.590 -15.410 1.00 88.50 82 LEU A N 1
ATOM 672 C CA . LEU A 1 82 ? -2.284 3.704 -15.715 1.00 88.50 82 LEU A CA 1
ATOM 673 C C . LEU A 1 82 ? -1.772 2.587 -16.629 1.00 88.50 82 LEU A C 1
ATOM 675 O O . LEU A 1 82 ? -0.756 2.773 -17.280 1.00 88.50 82 LEU A O 1
ATO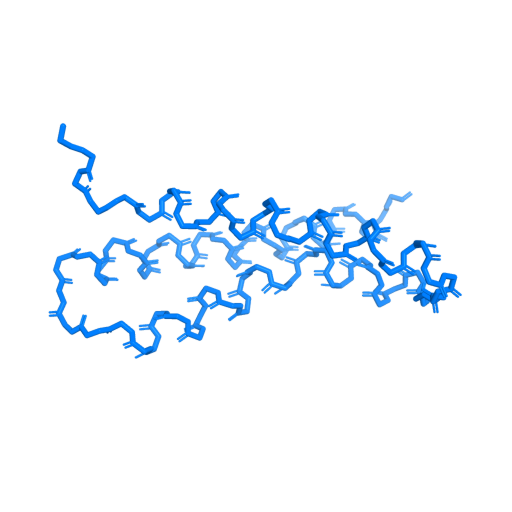M 679 N N . SER A 1 83 ? -2.450 1.439 -16.699 1.00 86.00 83 SER A N 1
ATOM 680 C CA . SER A 1 83 ? -2.059 0.349 -17.609 1.00 86.00 83 SER A CA 1
ATOM 681 C C . SER A 1 83 ? -2.365 0.656 -19.079 1.00 86.00 83 SER A C 1
ATOM 683 O O . SER A 1 83 ? -1.822 -0.003 -19.961 1.00 86.00 83 SER A O 1
ATOM 685 N N . TYR A 1 84 ? -3.255 1.616 -19.347 1.00 82.94 84 TYR A N 1
ATOM 686 C CA . TYR A 1 84 ? -3.625 2.053 -20.700 1.00 82.94 84 TYR A CA 1
ATOM 687 C C . TYR A 1 84 ? -2.939 3.360 -21.127 1.00 82.94 84 TYR A C 1
ATOM 689 O O . TYR A 1 84 ? -3.283 3.898 -22.181 1.00 82.94 84 TYR A O 1
ATOM 697 N N . LEU A 1 85 ? -2.026 3.882 -20.305 1.00 76.00 85 LEU A N 1
ATOM 698 C CA . LEU A 1 85 ? -1.329 5.153 -20.500 1.00 76.00 85 LEU A CA 1
ATOM 699 C C . LEU A 1 85 ? 0.146 4.891 -20.817 1.00 76.00 85 LEU A C 1
ATOM 701 O O . LEU A 1 85 ? 0.662 5.574 -21.726 1.00 76.00 85 LEU A O 1
#

Sequence (85 aa):
MMKNNPFLTVFLLFGIQVLLIKYLDYLDLEMGQGLYLAFVCFCIPTISIILNWFTGESRYKKSFRYFTFFMVIASLLAFVALSYL

Secondary structure (DSSP, 8-state):
-----HHHHHHHHHHHHHHHHHHHHHTT----HHHHHHHHHHHHHHHHHHHHHHS-SSHHHHHHHHHHHHHHHHHHHHHHHHHT-